Protein AF-A0A955LZS9-F1 (afdb_monomer)

Radius of gyration: 13.38 Å; Cα contacts (8 Å, |Δi|>4): 60; chains: 1; bounding box: 39×23×28 Å

Sequence (64 aa):
RLAGLRNEVPFFLEDELVALGADYQKAFLPFTSYTVVDDRLVTGQNFNSSKAVAKALLNAMKEK

Solvent-accessible surface area (backbone atoms only — not comparable to full-atom values): 4197 Å² total; per-residue (Å²): 116,93,82,66,48,71,89,81,42,99,68,56,68,70,61,54,41,45,74,75,67,47,91,81,82,76,61,91,57,81,90,50,62,30,66,51,75,56,86,94,46,73,44,51,80,44,80,69,7,52,68,56,34,54,52,51,50,61,50,53,74,68,61,129

pLDDT: mean 94.72, std 6.46, range [57.94, 98.56]

Mean predicted aligned error: 3.15 Å

Foldseek 3Di:
DVVPCPVVDPDDPVVVCVVVPHPDDDDPDPPAWDWDDDQQDIDIDDPNNVVVSVVVNVVSVVPD

Secondary structure (DSSP, 8-state):
-TTSGGGTSSS-HHHHHHHTT------SSTTS--EEEETTEEEESSGGGHHHHHHHHHHHTT--

Nearest PDB structures (foldseek):
  1qvz-assembly1_B  TM=8.713E-01  e=2.117E-01  Saccharomyces cerevisiae
  3n7t-assembly1_A  TM=8.561E-01  e=3.705E-01  Coccidioides immitis
  4lru-assembly1_A  TM=8.746E-01  e=6.046E-01  Candida albicans SC5314
  7jrj-assembly1_B  TM=3.124E-01  e=2.817E+00  Chlamydomonas reinhardtii

Structure (mmCIF, N/CA/C/O backbone):
data_AF-A0A955LZS9-F1
#
_entry.id   AF-A0A955LZS9-F1
#
loop_
_atom_site.group_PDB
_atom_site.id
_atom_site.type_symbol
_atom_site.label_atom_id
_atom_site.label_alt_id
_atom_site.label_comp_id
_atom_site.label_asym_id
_atom_site.label_entity_id
_atom_site.label_seq_id
_atom_site.pdbx_PDB_ins_code
_atom_site.Cartn_x
_atom_site.Cartn_y
_atom_site.Cartn_z
_atom_site.occupancy
_atom_site.B_iso_or_equiv
_atom_site.auth_seq_id
_atom_site.auth_comp_id
_atom_site.auth_asym_id
_atom_site.auth_atom_id
_atom_site.pdbx_PDB_model_num
ATOM 1 N N . ARG A 1 1 ? 12.959 0.502 -6.963 1.00 75.94 1 ARG A N 1
ATOM 2 C CA . ARG A 1 1 ? 13.537 1.474 -7.926 1.00 75.94 1 ARG A CA 1
ATOM 3 C C . ARG A 1 1 ? 14.425 2.521 -7.240 1.00 75.94 1 ARG A C 1
ATOM 5 O O . ARG A 1 1 ? 15.621 2.431 -7.429 1.00 75.94 1 ARG A O 1
ATOM 12 N N . LEU A 1 2 ? 13.934 3.419 -6.378 1.00 87.56 2 LEU A N 1
ATOM 13 C CA . LEU A 1 2 ? 14.809 4.361 -5.638 1.00 87.56 2 LEU A CA 1
ATOM 14 C C . LEU A 1 2 ? 15.627 3.714 -4.505 1.00 87.56 2 LEU A C 1
ATOM 16 O O . LEU A 1 2 ? 16.710 4.177 -4.183 1.00 87.56 2 LEU A O 1
ATOM 20 N N . ALA A 1 3 ? 15.133 2.613 -3.934 1.00 85.94 3 ALA A N 1
ATOM 21 C CA . ALA A 1 3 ? 15.821 1.881 -2.868 1.00 85.94 3 ALA A CA 1
ATOM 22 C C . ALA A 1 3 ? 17.029 1.040 -3.342 1.00 85.94 3 ALA A C 1
ATOM 24 O O . ALA A 1 3 ? 17.630 0.350 -2.533 1.00 85.94 3 ALA A O 1
ATOM 25 N N . GLY A 1 4 ? 17.349 1.011 -4.644 1.00 90.69 4 GLY A N 1
ATOM 26 C CA . GLY A 1 4 ? 18.490 0.240 -5.168 1.00 90.69 4 GLY A CA 1
ATOM 27 C C . GLY A 1 4 ? 18.341 -1.291 -5.167 1.00 90.69 4 GLY A C 1
ATOM 28 O O . GLY A 1 4 ? 19.229 -1.984 -5.637 1.00 90.69 4 GLY A O 1
ATOM 29 N N . LEU A 1 5 ? 17.205 -1.836 -4.725 1.00 91.38 5 LEU A N 1
ATOM 30 C CA . LEU A 1 5 ? 17.026 -3.277 -4.482 1.00 91.38 5 LEU A CA 1
ATOM 31 C C . LEU A 1 5 ? 16.804 -4.155 -5.728 1.00 91.38 5 LEU A C 1
ATOM 33 O O . LEU A 1 5 ? 16.350 -5.281 -5.586 1.00 91.38 5 LEU A O 1
ATOM 37 N N . ARG A 1 6 ? 17.065 -3.677 -6.954 1.00 90.94 6 ARG A N 1
ATOM 38 C CA . ARG A 1 6 ? 16.671 -4.404 -8.184 1.00 90.94 6 ARG A CA 1
ATOM 39 C C . ARG A 1 6 ? 17.246 -5.824 -8.263 1.00 90.94 6 ARG A C 1
ATOM 41 O O . ARG A 1 6 ? 16.571 -6.696 -8.785 1.00 90.94 6 ARG A O 1
ATOM 48 N N . ASN A 1 7 ? 18.461 -6.029 -7.762 1.00 95.75 7 ASN A N 1
ATOM 49 C CA . ASN A 1 7 ? 19.139 -7.327 -7.812 1.00 95.75 7 ASN A CA 1
ATOM 50 C C . ASN A 1 7 ? 18.842 -8.209 -6.587 1.00 95.75 7 ASN A C 1
ATOM 52 O O . ASN A 1 7 ? 19.204 -9.378 -6.590 1.00 95.75 7 ASN A O 1
ATOM 56 N N . GLU A 1 8 ? 18.181 -7.657 -5.566 1.00 95.88 8 GLU A N 1
ATOM 57 C CA . GLU A 1 8 ? 17.887 -8.335 -4.294 1.00 95.88 8 GLU A CA 1
ATOM 58 C C . GLU A 1 8 ? 16.445 -8.849 -4.222 1.00 95.88 8 GLU A C 1
ATOM 60 O O . GLU A 1 8 ? 16.087 -9.593 -3.311 1.00 95.88 8 GLU A O 1
ATOM 65 N N . VAL A 1 9 ? 15.586 -8.424 -5.154 1.00 94.31 9 VAL A N 1
ATOM 66 C CA . VAL A 1 9 ? 14.171 -8.802 -5.184 1.00 94.31 9 VAL A CA 1
ATOM 67 C C . VAL A 1 9 ? 13.830 -9.493 -6.502 1.00 94.31 9 VAL A C 1
ATOM 69 O O . VAL A 1 9 ? 14.308 -9.068 -7.553 1.00 94.31 9 VAL A O 1
ATOM 72 N N . PRO A 1 10 ? 12.974 -10.528 -6.480 1.00 95.62 10 PRO A N 1
ATOM 73 C CA . PRO A 1 10 ? 12.591 -11.256 -7.690 1.00 95.62 10 PRO A CA 1
ATOM 74 C C . PRO A 1 10 ? 11.714 -10.424 -8.638 1.00 95.62 10 PRO A C 1
ATOM 76 O O . PRO A 1 10 ? 11.678 -10.685 -9.835 1.00 95.62 10 PRO A O 1
ATOM 79 N N . PHE A 1 11 ? 11.018 -9.418 -8.109 1.00 95.06 11 PHE A N 1
ATOM 80 C CA . PHE A 1 11 ? 10.161 -8.505 -8.857 1.00 95.06 11 PHE A CA 1
ATOM 81 C C . PHE A 1 11 ? 9.955 -7.206 -8.069 1.00 95.06 11 PHE A C 1
ATOM 83 O O . PHE A 1 11 ? 10.190 -7.144 -6.858 1.00 95.06 11 PHE A O 1
ATOM 90 N N . PHE A 1 12 ? 9.477 -6.156 -8.739 1.00 94.75 12 PHE A N 1
ATOM 91 C CA . PHE A 1 12 ? 8.960 -4.979 -8.045 1.00 94.75 12 PHE A CA 1
ATOM 92 C C . PHE A 1 12 ? 7.472 -5.155 -7.775 1.00 94.75 12 PHE A C 1
ATOM 94 O O . PHE A 1 12 ? 6.700 -5.370 -8.699 1.00 94.75 12 PHE A O 1
ATOM 101 N N . LEU A 1 13 ? 7.072 -4.997 -6.513 1.00 93.81 13 LEU A N 1
ATOM 102 C CA . LEU A 1 13 ? 5.680 -5.156 -6.089 1.00 93.81 13 LEU A CA 1
ATOM 103 C C . LEU A 1 13 ? 4.694 -4.305 -6.910 1.00 93.81 13 LEU A C 1
ATOM 105 O O . LEU A 1 13 ? 3.626 -4.786 -7.254 1.00 93.81 13 LEU A O 1
ATOM 109 N N . GLU A 1 14 ? 5.065 -3.064 -7.242 1.00 95.06 14 GLU A N 1
ATOM 110 C CA . GLU A 1 14 ? 4.260 -2.179 -8.101 1.00 95.06 14 GLU A CA 1
ATOM 111 C C . GLU A 1 14 ? 3.984 -2.803 -9.475 1.00 95.06 14 GLU A C 1
ATOM 113 O O . GLU A 1 14 ? 2.840 -2.808 -9.917 1.00 95.06 14 GLU A O 1
ATOM 118 N N . ASP A 1 15 ? 5.015 -3.360 -10.118 1.00 96.81 15 ASP A N 1
ATOM 119 C CA . ASP A 1 15 ? 4.896 -3.935 -11.460 1.00 96.81 15 ASP A CA 1
ATOM 120 C C . ASP A 1 15 ? 3.969 -5.176 -11.430 1.00 96.81 15 ASP A C 1
ATOM 122 O O . ASP A 1 15 ? 3.085 -5.299 -12.276 1.00 96.81 15 ASP A O 1
ATOM 126 N N . GLU A 1 16 ? 4.091 -6.041 -10.412 1.00 97.50 16 GLU A N 1
ATOM 127 C CA . GLU A 1 16 ? 3.222 -7.222 -10.245 1.00 97.50 16 GLU A CA 1
ATOM 128 C C . GLU A 1 16 ? 1.768 -6.858 -9.918 1.00 97.50 16 GLU A C 1
ATOM 130 O O . GLU A 1 16 ? 0.841 -7.427 -10.491 1.00 97.50 16 GLU A O 1
ATOM 135 N N . LEU A 1 17 ? 1.543 -5.898 -9.013 1.00 97.56 17 LEU A N 1
ATOM 136 C CA . LEU A 1 17 ? 0.189 -5.468 -8.648 1.00 97.56 17 LEU A CA 1
ATOM 137 C C . LEU A 1 17 ? -0.550 -4.885 -9.857 1.00 97.56 17 LEU A C 1
ATOM 139 O O . LEU A 1 17 ? -1.704 -5.239 -10.095 1.00 97.56 17 LEU A O 1
ATOM 143 N N . VAL A 1 18 ? 0.123 -4.046 -10.650 1.00 98.19 18 VAL A N 1
ATOM 144 C CA . VAL A 1 18 ? -0.451 -3.484 -11.880 1.00 98.19 18 VAL A CA 1
ATOM 145 C C . VAL A 1 18 ? -0.713 -4.579 -12.917 1.00 98.19 18 VAL A C 1
A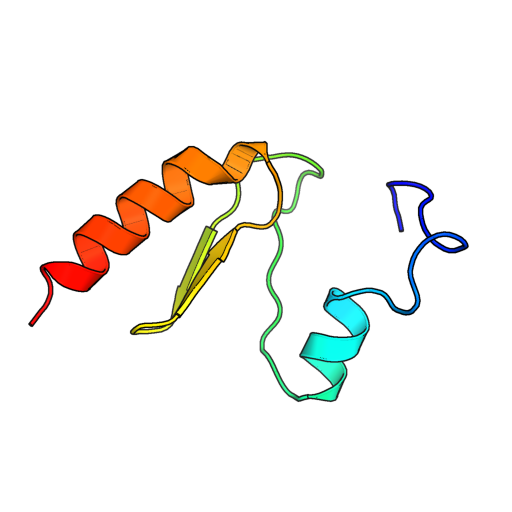TOM 147 O O . VAL A 1 18 ? -1.775 -4.576 -13.537 1.00 98.19 18 VAL A O 1
ATOM 150 N N . ALA A 1 19 ? 0.197 -5.545 -13.087 1.00 98.31 19 ALA A N 1
ATOM 151 C CA . ALA A 1 19 ? 0.001 -6.665 -14.014 1.00 98.31 19 ALA A CA 1
ATOM 152 C C . ALA A 1 19 ? -1.208 -7.546 -13.645 1.00 98.31 19 ALA A C 1
ATOM 154 O O . ALA A 1 19 ? -1.884 -8.069 -14.531 1.00 98.31 19 ALA A O 1
ATOM 155 N N . LEU A 1 20 ? -1.511 -7.671 -12.350 1.00 98.19 20 LEU A N 1
ATOM 156 C CA . LEU A 1 20 ? -2.697 -8.361 -11.834 1.00 98.19 20 LEU A CA 1
ATOM 157 C C . LEU A 1 20 ? -3.977 -7.502 -11.876 1.00 98.19 20 LEU A C 1
ATOM 159 O O . LEU A 1 20 ? -5.044 -7.990 -11.509 1.00 98.19 20 LEU A O 1
ATOM 163 N N . GLY A 1 21 ? -3.893 -6.249 -12.336 1.00 98.25 21 GLY A N 1
ATOM 164 C CA . GLY A 1 21 ? -5.036 -5.352 -12.514 1.00 98.25 21 GLY A CA 1
ATOM 165 C C . GLY A 1 21 ? -5.388 -4.491 -11.298 1.00 98.25 21 GLY A C 1
ATOM 166 O O . GLY A 1 21 ? -6.488 -3.945 -11.253 1.00 98.25 21 GLY A O 1
ATOM 167 N N . ALA A 1 22 ? -4.496 -4.360 -10.312 1.00 98.06 22 ALA A N 1
ATOM 168 C CA . ALA A 1 22 ? -4.730 -3.482 -9.168 1.00 98.06 22 ALA A CA 1
ATOM 169 C C . ALA A 1 22 ? -4.588 -1.994 -9.540 1.00 98.06 22 ALA A C 1
ATOM 171 O O . ALA A 1 22 ? -3.673 -1.612 -10.275 1.00 98.06 22 ALA A O 1
ATOM 172 N N . ASP A 1 23 ? -5.430 -1.139 -8.948 1.00 97.94 23 ASP A N 1
ATOM 173 C CA . ASP A 1 23 ? -5.225 0.315 -8.938 1.00 97.94 23 ASP A CA 1
ATOM 174 C C . ASP A 1 23 ? -4.135 0.678 -7.917 1.00 97.94 23 ASP A C 1
ATOM 176 O O . ASP A 1 23 ? -4.386 0.918 -6.735 1.00 97.94 23 ASP A O 1
ATOM 180 N N . TYR A 1 24 ? -2.879 0.622 -8.356 1.00 97.38 24 TYR A N 1
ATOM 181 C CA . TYR A 1 24 ? -1.740 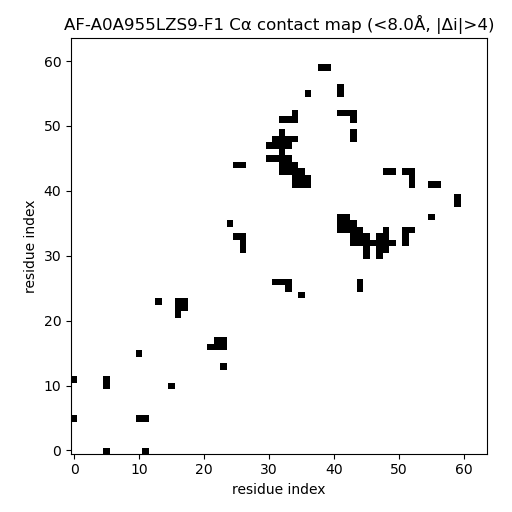0.885 -7.487 1.00 97.38 24 TYR A CA 1
ATOM 182 C C . TYR A 1 24 ? -1.576 2.384 -7.201 1.00 97.38 24 TYR A C 1
ATOM 184 O O . TYR A 1 24 ? -1.397 3.198 -8.109 1.00 97.38 24 TYR A O 1
ATOM 192 N N . GLN A 1 25 ? -1.505 2.735 -5.915 1.00 97.31 25 GLN A N 1
ATOM 193 C CA . GLN A 1 25 ? -1.288 4.105 -5.452 1.00 97.31 25 GLN A CA 1
ATOM 194 C C . GLN A 1 25 ? -0.048 4.199 -4.551 1.00 97.31 25 GLN A C 1
ATOM 196 O O . GLN A 1 25 ? 0.283 3.281 -3.800 1.00 97.31 25 GLN A O 1
ATOM 201 N N . L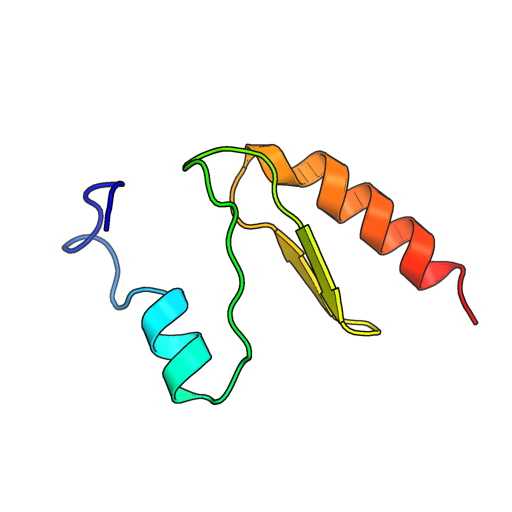YS A 1 26 ? 0.649 5.338 -4.607 1.00 96.12 26 LYS A N 1
ATOM 202 C CA . LYS A 1 26 ? 1.818 5.641 -3.767 1.00 96.12 26 LYS A CA 1
ATOM 203 C C . LYS A 1 26 ? 1.866 7.121 -3.414 1.00 96.12 26 LYS A C 1
ATOM 205 O O . LYS A 1 26 ? 1.401 7.963 -4.181 1.00 96.12 26 LYS A O 1
ATOM 210 N N . ALA A 1 27 ? 2.496 7.448 -2.290 1.00 96.75 27 ALA A N 1
ATOM 211 C CA . ALA A 1 27 ? 2.775 8.827 -1.925 1.00 96.75 27 ALA A CA 1
ATOM 212 C C . ALA A 1 27 ? 3.629 9.519 -2.996 1.00 96.75 27 ALA A C 1
ATOM 214 O O . ALA A 1 27 ? 4.561 8.934 -3.555 1.00 96.75 27 ALA A O 1
ATOM 215 N N . PHE A 1 28 ? 3.342 10.804 -3.211 1.00 95.81 28 PHE A N 1
ATOM 216 C CA . PHE A 1 28 ? 4.106 11.656 -4.119 1.00 95.81 28 PHE A CA 1
ATOM 217 C C . PHE A 1 28 ? 5.568 11.806 -3.672 1.00 95.81 28 PHE A C 1
ATOM 219 O O . PHE A 1 28 ? 6.486 11.710 -4.484 1.00 95.81 28 PHE A O 1
ATOM 226 N N . LEU A 1 29 ? 5.791 12.000 -2.366 1.00 95.75 29 LEU A N 1
ATOM 227 C CA . LEU A 1 29 ? 7.127 12.074 -1.777 1.00 95.75 29 LEU A CA 1
ATOM 228 C C . LEU A 1 29 ? 7.598 10.679 -1.327 1.00 95.75 29 LEU A C 1
ATOM 230 O O . LEU A 1 29 ? 6.948 10.065 -0.472 1.00 95.75 29 LEU A O 1
ATOM 234 N N . PRO A 1 30 ? 8.740 10.177 -1.833 1.00 93.12 30 PRO A N 1
ATOM 235 C CA . PRO A 1 30 ? 9.293 8.894 -1.414 1.00 93.12 30 PRO A CA 1
ATOM 236 C C . PRO A 1 30 ? 9.517 8.812 0.100 1.00 93.12 30 PRO A C 1
ATOM 238 O O . PRO A 1 30 ? 9.837 9.805 0.748 1.00 93.12 30 PRO A O 1
ATOM 241 N N . PHE A 1 31 ? 9.386 7.603 0.651 1.00 93.00 31 PHE A N 1
ATOM 242 C CA . PHE A 1 31 ? 9.640 7.292 2.066 1.00 93.00 31 PHE A CA 1
ATOM 243 C C . PHE A 1 31 ? 8.741 8.016 3.081 1.00 93.00 31 PHE A C 1
ATOM 245 O O . PHE A 1 31 ? 8.964 7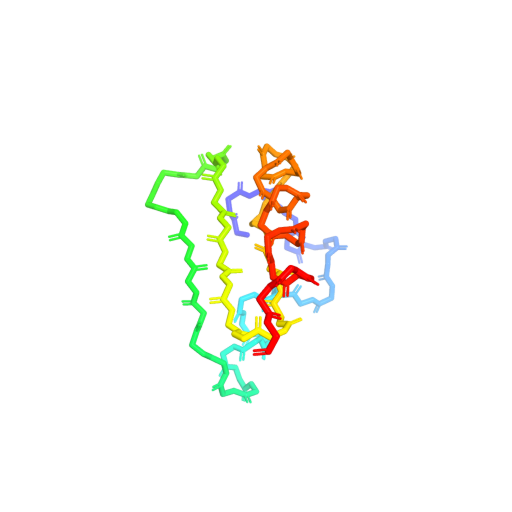.905 4.285 1.00 93.00 31 PHE A O 1
ATOM 252 N N . THR A 1 32 ? 7.695 8.709 2.634 1.00 97.00 32 THR A N 1
ATOM 253 C CA . THR A 1 32 ? 6.673 9.273 3.524 1.00 97.00 32 THR A CA 1
ATOM 254 C C . THR A 1 32 ? 5.603 8.233 3.868 1.00 97.00 32 THR A C 1
ATOM 256 O O . THR A 1 32 ? 5.446 7.234 3.164 1.00 97.00 32 THR A O 1
ATOM 259 N N . SER A 1 33 ? 4.892 8.426 4.982 1.00 98.19 33 SER A N 1
ATOM 260 C CA . SER A 1 33 ? 3.780 7.548 5.369 1.00 98.19 33 SER A CA 1
ATOM 261 C C . SER A 1 33 ? 2.649 7.637 4.344 1.00 98.19 33 SER A C 1
ATOM 263 O O . SER A 1 33 ? 2.175 8.734 4.058 1.00 98.19 33 SER A O 1
ATOM 265 N N . TYR A 1 34 ? 2.167 6.493 3.863 1.00 98.38 34 TYR A N 1
ATOM 266 C CA . TYR A 1 34 ? 1.045 6.412 2.934 1.00 98.38 34 TYR A CA 1
ATOM 267 C C . TYR A 1 34 ? 0.288 5.093 3.116 1.00 98.38 34 TYR A C 1
ATOM 269 O O . TYR A 1 34 ? 0.896 4.020 3.142 1.00 98.38 34 TYR A O 1
ATOM 277 N N . THR A 1 35 ? -1.032 5.185 3.262 1.00 98.50 35 THR A N 1
ATOM 278 C CA . THR A 1 35 ? -1.935 4.058 3.527 1.00 98.50 35 THR A CA 1
ATOM 279 C C . THR A 1 35 ? -3.137 4.163 2.606 1.00 98.50 35 THR A C 1
ATOM 281 O O . THR A 1 35 ? -3.697 5.248 2.465 1.00 98.50 35 THR A O 1
ATOM 284 N N . VAL A 1 36 ? -3.537 3.035 2.024 1.00 98.00 36 VAL A N 1
ATOM 285 C CA . VAL A 1 36 ? -4.755 2.900 1.219 1.00 98.00 36 VAL A CA 1
ATOM 286 C C . VAL A 1 36 ? -5.662 1.890 1.910 1.00 98.00 36 VAL A C 1
ATOM 288 O O . VAL A 1 36 ? -5.184 0.876 2.429 1.00 98.00 36 VAL A O 1
ATOM 291 N N . VAL A 1 37 ? -6.956 2.193 1.941 1.00 97.56 37 VAL A N 1
ATOM 292 C CA . VAL A 1 37 ? -8.008 1.299 2.428 1.00 97.56 37 VAL A CA 1
ATOM 293 C C . VAL A 1 37 ? -8.967 1.068 1.274 1.00 97.56 37 VAL A C 1
ATOM 295 O O . VAL A 1 37 ? -9.503 2.032 0.733 1.00 97.56 37 VAL A O 1
ATOM 298 N N . ASP A 1 38 ? -9.164 -0.193 0.921 1.00 96.56 38 ASP A N 1
ATOM 299 C CA . ASP A 1 38 ? -10.168 -0.640 -0.037 1.00 96.56 38 ASP A CA 1
ATOM 300 C C . ASP A 1 38 ? -11.018 -1.724 0.634 1.00 96.56 38 ASP A C 1
ATOM 302 O O . ASP A 1 38 ? -10.572 -2.862 0.801 1.00 96.56 38 ASP A O 1
ATOM 306 N N . ASP A 1 39 ? -12.199 -1.329 1.120 1.00 93.44 39 ASP A N 1
ATOM 307 C CA . ASP A 1 39 ? -13.076 -2.145 1.967 1.00 93.44 39 ASP A CA 1
ATOM 308 C C . ASP A 1 39 ? -12.288 -2.834 3.106 1.00 93.44 39 ASP A C 1
ATOM 310 O O . ASP A 1 39 ? -11.803 -2.180 4.035 1.00 93.44 39 ASP A O 1
ATOM 314 N N . ARG A 1 40 ? -12.090 -4.155 3.020 1.00 94.62 40 ARG A N 1
ATOM 315 C CA . ARG A 1 40 ? -11.390 -4.959 4.035 1.00 94.62 40 ARG A CA 1
ATOM 316 C C . ARG A 1 40 ? -9.892 -5.138 3.775 1.00 94.62 40 ARG A C 1
ATOM 318 O O . ARG A 1 40 ? -9.231 -5.852 4.531 1.00 94.62 40 ARG A O 1
ATOM 325 N N . LEU A 1 41 ? -9.341 -4.524 2.729 1.00 96.25 41 LEU A N 1
ATOM 326 C CA . LEU A 1 41 ? -7.917 -4.553 2.408 1.00 96.25 41 LEU A CA 1
ATOM 327 C C . LEU A 1 41 ? -7.252 -3.233 2.811 1.00 96.25 41 LEU A C 1
ATOM 329 O O . LEU A 1 41 ? -7.490 -2.181 2.223 1.00 96.25 41 LEU A O 1
ATOM 333 N N . VAL A 1 42 ? -6.359 -3.299 3.799 1.00 98.06 42 VAL A N 1
ATOM 334 C CA . VAL A 1 42 ? -5.555 -2.154 4.247 1.00 9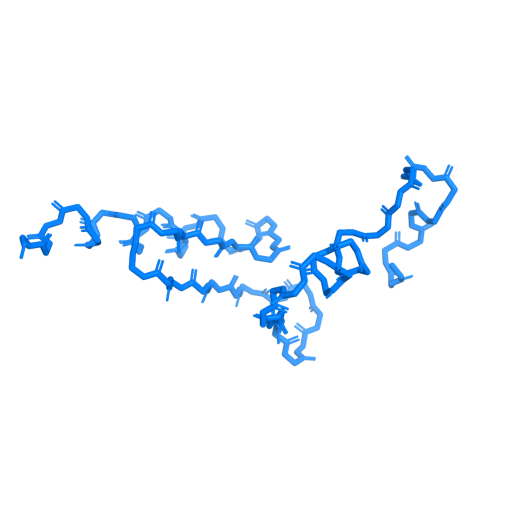8.06 42 VAL A CA 1
ATOM 335 C C . VAL A 1 42 ? -4.097 -2.387 3.867 1.00 98.06 42 VAL A C 1
ATOM 337 O O . VAL A 1 42 ? -3.505 -3.391 4.264 1.00 98.06 42 VAL A O 1
ATOM 340 N N . THR A 1 43 ? -3.491 -1.447 3.141 1.00 98.06 43 THR A N 1
ATOM 341 C CA . THR A 1 43 ? -2.078 -1.516 2.732 1.00 98.06 43 THR A CA 1
ATOM 342 C C . THR A 1 43 ? -1.299 -0.278 3.171 1.00 98.06 43 THR A C 1
ATOM 344 O O . THR A 1 43 ? -1.858 0.802 3.356 1.00 98.06 43 THR A O 1
ATOM 347 N N . GLY A 1 44 ? 0.014 -0.424 3.365 1.00 98.12 44 GLY A N 1
ATOM 348 C CA . GLY A 1 44 ? 0.921 0.680 3.679 1.00 98.12 44 GLY A CA 1
ATOM 349 C C . GLY A 1 44 ? 2.182 0.608 2.831 1.00 98.12 44 GLY A C 1
ATOM 350 O O . GLY A 1 44 ? 2.741 -0.470 2.647 1.00 98.12 44 GLY A O 1
ATOM 351 N N . GLN A 1 45 ? 2.644 1.750 2.327 1.00 97.25 45 GLN A N 1
ATOM 352 C CA . GLN A 1 45 ? 3.720 1.781 1.333 1.00 97.25 45 GLN A CA 1
ATOM 353 C C . GLN A 1 45 ? 5.094 1.392 1.903 1.00 97.25 45 GLN A C 1
ATOM 355 O O . GLN A 1 45 ? 5.935 0.840 1.196 1.00 97.25 45 GLN A O 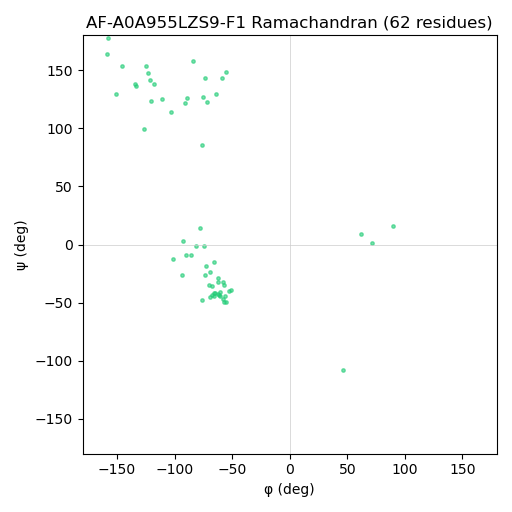1
ATOM 360 N N . ASN A 1 46 ? 5.374 1.755 3.154 1.00 95.75 46 ASN A N 1
ATO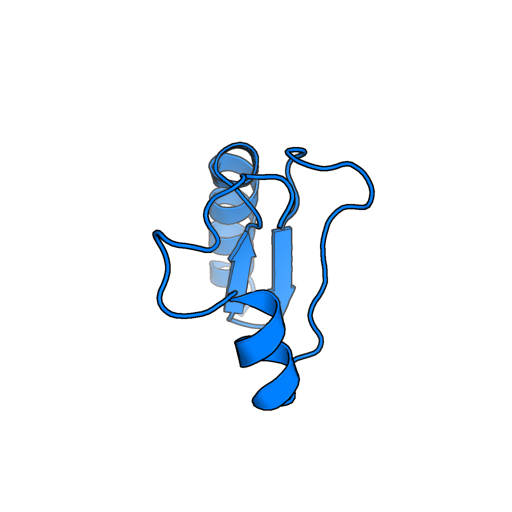M 361 C CA . ASN A 1 46 ? 6.690 1.585 3.773 1.00 95.75 46 ASN A CA 1
ATOM 362 C C . ASN A 1 46 ? 6.597 1.575 5.306 1.00 95.75 46 ASN A C 1
ATOM 364 O O . ASN A 1 46 ? 5.531 1.807 5.877 1.00 95.75 46 ASN A O 1
ATOM 368 N N . PHE A 1 47 ? 7.740 1.373 5.970 1.00 95.88 47 PHE A N 1
ATOM 369 C CA . PHE A 1 47 ? 7.846 1.318 7.431 1.00 95.88 47 PHE A CA 1
ATOM 370 C C . PHE A 1 47 ? 7.192 2.512 8.151 1.00 95.88 47 PHE A C 1
ATOM 372 O O . PHE A 1 47 ? 6.495 2.314 9.149 1.00 95.88 47 PHE A O 1
ATOM 379 N N . ASN A 1 48 ? 7.321 3.731 7.614 1.00 97.44 48 ASN A N 1
ATOM 380 C CA . ASN A 1 48 ? 6.732 4.936 8.211 1.00 97.44 48 ASN A CA 1
ATOM 381 C C . ASN A 1 48 ? 5.192 4.922 8.200 1.00 97.44 48 ASN A C 1
ATOM 383 O O . ASN A 1 48 ? 4.565 5.680 8.934 1.00 97.44 48 ASN A O 1
ATOM 387 N N . SER A 1 49 ? 4.578 4.028 7.422 1.00 98.50 49 SER A N 1
ATOM 388 C CA . SER A 1 49 ? 3.123 3.870 7.311 1.00 98.50 49 SER A CA 1
ATOM 389 C C . SER A 1 49 ? 2.524 2.947 8.380 1.00 98.50 49 SER A C 1
ATOM 391 O O . SER A 1 49 ? 1.305 2.894 8.525 1.00 98.50 49 SER A O 1
ATOM 393 N N . SER A 1 50 ? 3.342 2.246 9.177 1.00 98.25 50 SER A N 1
ATOM 394 C CA . SER A 1 50 ? 2.881 1.187 10.097 1.00 98.25 50 SER A CA 1
ATOM 395 C C . SER A 1 50 ? 1.803 1.659 11.085 1.00 98.25 50 SER A C 1
ATOM 397 O O . SER A 1 50 ? 0.783 0.998 11.278 1.00 98.25 50 SER A O 1
ATOM 399 N N . LYS A 1 51 ? 1.982 2.846 11.684 1.00 98.50 51 LYS A N 1
ATOM 400 C CA . LYS A 1 51 ? 1.002 3.424 12.622 1.00 98.50 51 LYS A CA 1
ATOM 401 C C . LYS A 1 51 ? -0.306 3.814 11.928 1.00 98.50 51 LYS A C 1
ATOM 403 O O . LYS A 1 51 ? -1.367 3.702 12.537 1.00 98.50 51 LYS A O 1
ATOM 408 N N . ALA A 1 52 ? -0.233 4.302 10.690 1.00 98.44 52 ALA A N 1
ATOM 409 C CA . ALA A 1 52 ? -1.409 4.682 9.913 1.00 98.44 52 ALA A CA 1
ATOM 410 C C . ALA A 1 52 ? -2.220 3.442 9.504 1.00 98.44 52 ALA A C 1
ATOM 412 O O . ALA A 1 52 ? -3.423 3.412 9.751 1.00 98.44 52 ALA A O 1
ATOM 413 N N . VAL A 1 53 ? -1.549 2.387 9.025 1.00 98.56 53 VAL A N 1
ATOM 414 C CA . VAL A 1 53 ? -2.159 1.079 8.727 1.00 98.56 53 VAL A CA 1
ATOM 415 C C . VAL A 1 53 ? -2.882 0.510 9.947 1.00 98.56 53 VAL A C 1
ATOM 417 O O . VAL A 1 53 ? -4.049 0.147 9.847 1.00 98.56 53 VAL A O 1
ATOM 420 N N . ALA A 1 54 ? -2.237 0.485 11.118 1.00 98.19 54 ALA A N 1
ATOM 421 C CA . ALA A 1 54 ? -2.853 -0.054 12.333 1.00 98.19 54 ALA A CA 1
ATOM 422 C C . ALA 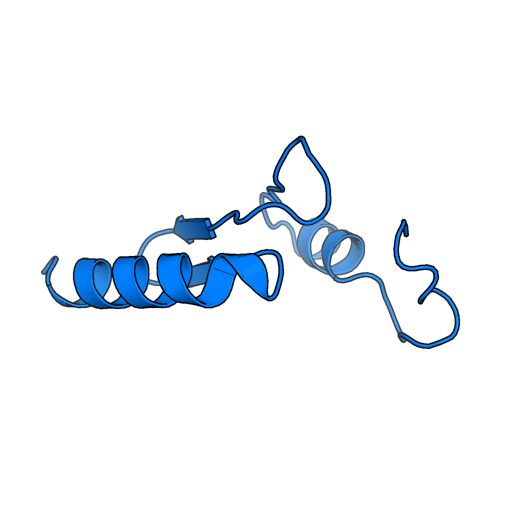A 1 54 ? -4.128 0.709 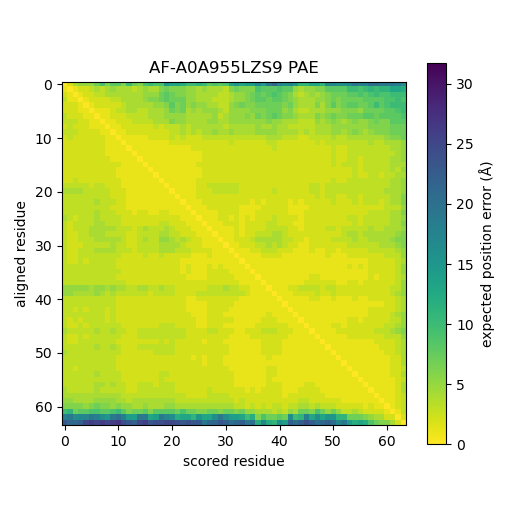12.736 1.00 98.19 54 ALA A C 1
ATOM 424 O O . ALA A 1 54 ? -5.125 0.103 13.122 1.00 98.19 54 ALA A O 1
ATOM 425 N N . LYS A 1 55 ? -4.120 2.043 12.621 1.00 98.19 55 LYS A N 1
ATOM 426 C CA . LYS A 1 55 ? -5.312 2.863 12.880 1.00 98.19 55 LYS A CA 1
ATOM 427 C C . LYS A 1 55 ? -6.424 2.591 11.869 1.00 98.19 55 LYS A C 1
ATOM 429 O O . LYS A 1 55 ? -7.572 2.455 12.275 1.00 98.19 55 LYS A O 1
ATOM 434 N N . ALA A 1 56 ? -6.080 2.510 10.584 1.00 97.69 56 ALA A N 1
ATOM 435 C CA . ALA A 1 56 ? -7.031 2.223 9.518 1.00 97.69 56 ALA A CA 1
ATOM 436 C C . ALA A 1 56 ? -7.691 0.851 9.710 1.00 97.69 56 ALA A C 1
ATOM 438 O O . ALA A 1 56 ? -8.911 0.758 9.665 1.00 97.69 56 ALA A O 1
ATOM 439 N N . LEU A 1 57 ? -6.908 -0.178 10.044 1.00 97.19 57 LEU A N 1
ATOM 440 C CA . LEU A 1 57 ? -7.418 -1.512 10.365 1.00 97.19 57 LEU A CA 1
ATOM 441 C C . LEU A 1 57 ? -8.425 -1.481 11.523 1.00 97.19 57 LEU A C 1
ATOM 443 O O . LEU A 1 57 ? -9.521 -2.019 11.406 1.00 97.19 57 LEU A O 1
ATOM 447 N N . LEU A 1 58 ? -8.080 -0.823 12.635 1.00 97.00 58 LEU A N 1
ATOM 448 C CA . LEU A 1 58 ? -8.978 -0.718 13.791 1.00 97.00 58 LEU A CA 1
ATOM 449 C C . LEU A 1 58 ? -10.281 0.024 13.472 1.00 97.00 58 LEU A C 1
ATOM 451 O O . LEU A 1 58 ? -11.286 -0.228 14.133 1.00 97.00 58 LEU A O 1
ATOM 455 N N . ASN A 1 59 ? -10.264 0.951 12.514 1.00 95.56 59 ASN A N 1
ATOM 456 C CA . ASN A 1 59 ? -11.468 1.632 12.049 1.00 95.56 59 ASN A CA 1
ATOM 457 C C . ASN A 1 59 ? -12.299 0.718 11.140 1.00 95.56 59 ASN A C 1
ATOM 459 O O . ASN A 1 59 ? -13.482 0.541 11.411 1.00 95.56 59 ASN A O 1
ATOM 463 N N . ALA A 1 60 ? -11.671 0.053 10.165 1.00 93.44 60 ALA A N 1
ATOM 464 C CA . ALA A 1 60 ? -12.336 -0.889 9.263 1.00 93.44 60 ALA A CA 1
ATOM 465 C C . ALA A 1 60 ? -13.016 -2.051 10.013 1.00 93.44 60 ALA A C 1
ATOM 467 O O . ALA A 1 60 ? -14.064 -2.527 9.607 1.00 93.44 60 ALA A O 1
ATOM 468 N N . MET A 1 61 ? -12.466 -2.482 11.155 1.00 92.62 61 MET A N 1
ATOM 469 C CA . MET A 1 61 ? -13.090 -3.506 12.010 1.00 92.62 61 MET A CA 1
ATOM 470 C C . MET A 1 61 ? -14.330 -3.022 12.782 1.00 92.62 61 MET A C 1
ATOM 472 O O . MET A 1 61 ? -15.066 -3.843 13.329 1.00 92.62 61 MET A O 1
ATOM 476 N N . LYS A 1 62 ? -14.517 -1.706 12.926 1.00 90.00 62 LYS A N 1
ATOM 477 C CA . LYS A 1 62 ? -15.653 -1.115 13.653 1.00 90.00 62 LYS A CA 1
ATOM 478 C C . LYS A 1 62 ? -16.817 -0.783 12.732 1.00 90.00 62 LYS A C 1
ATOM 480 O O . LYS A 1 62 ? -17.951 -0.714 13.204 1.00 90.00 62 LYS A O 1
ATOM 485 N N . GLU A 1 63 ? -16.527 -0.536 11.464 1.00 74.50 63 GLU A N 1
ATOM 486 C CA . GLU A 1 63 ? -17.528 -0.343 10.424 1.00 74.50 63 GLU A CA 1
ATOM 487 C C . GLU A 1 63 ? -18.168 -1.717 10.138 1.00 74.50 63 GLU A C 1
ATOM 489 O O . GLU A 1 63 ? -17.467 -2.707 9.940 1.00 74.50 63 GLU A O 1
ATOM 494 N N . LYS A 1 64 ? -19.497 -1.801 10.292 1.00 57.94 64 LYS A N 1
ATOM 495 C CA . LYS A 1 64 ? -20.293 -3.037 10.197 1.00 57.94 64 LYS A CA 1
ATOM 496 C C . LYS A 1 64 ? -20.885 -3.208 8.811 1.00 57.94 64 LYS A C 1
ATOM 498 O O . LYS A 1 64 ? -21.469 -2.211 8.333 1.00 57.94 64 LYS A O 1
#